Protein AF-A0A218QX68-F1 (afdb_monomer_lite)

Sequence (69 aa):
MSKPFDPNLYNATLRACEESGVPEDLTYKAAVIIATDEASKPNLGRTPEDQEIINQVLPYLQSRGRDEG

Radius of gyration: 12.34 Å; chains: 1; bounding box: 32×27×24 Å

pLDDT: mean 90.21, std 13.75, range [43.66, 97.75]

Structure (mmCIF, N/CA/C/O backbone):
data_AF-A0A218QX68-F1
#
_entry.id   AF-A0A218QX68-F1
#
loop_
_atom_site.group_PDB
_atom_site.id
_atom_site.type_symbol
_atom_site.label_atom_id
_atom_site.label_alt_id
_atom_site.label_comp_id
_atom_site.label_asym_id
_atom_site.label_entity_id
_atom_site.label_seq_id
_atom_site.pdbx_PDB_ins_code
_atom_site.Cartn_x
_atom_site.Cartn_y
_atom_site.Cartn_z
_atom_site.occupancy
_atom_site.B_iso_or_equiv
_atom_site.auth_seq_id
_atom_site.auth_comp_id
_atom_site.auth_asym_id
_atom_site.auth_atom_id
_atom_site.pdbx_PDB_model_num
ATOM 1 N N . MET A 1 1 ? 16.893 7.063 -12.939 1.00 51.72 1 MET A N 1
ATOM 2 C CA . MET A 1 1 ? 15.902 6.069 -13.404 1.00 51.72 1 MET A CA 1
ATOM 3 C C . MET A 1 1 ? 14.645 6.278 -12.587 1.00 51.72 1 MET A C 1
ATOM 5 O O . MET A 1 1 ? 14.757 6.312 -11.368 1.00 51.72 1 MET A O 1
ATOM 9 N N . SER A 1 2 ? 13.501 6.498 -13.231 1.00 67.75 2 SER A N 1
ATOM 10 C CA . SER A 1 2 ? 12.204 6.533 -12.542 1.00 67.75 2 SER A CA 1
ATOM 11 C C . SER A 1 2 ? 11.865 5.124 -12.047 1.00 67.75 2 SER A C 1
ATOM 13 O O . SER A 1 2 ? 12.179 4.160 -12.749 1.00 67.75 2 SER A O 1
ATOM 15 N N . LYS A 1 3 ? 11.276 4.993 -10.851 1.00 76.06 3 LYS A N 1
ATOM 16 C CA . LYS A 1 3 ? 10.775 3.696 -10.365 1.00 76.06 3 LYS A CA 1
ATOM 17 C C . LYS A 1 3 ? 9.767 3.128 -11.383 1.00 76.06 3 LYS A C 1
ATOM 19 O O . LYS A 1 3 ? 9.020 3.921 -11.966 1.00 76.06 3 LYS A O 1
ATOM 24 N N . PRO A 1 4 ? 9.747 1.804 -11.630 1.00 86.50 4 PRO A N 1
ATOM 25 C CA . PRO A 1 4 ? 8.676 1.199 -12.412 1.00 86.50 4 PRO A CA 1
ATOM 26 C C . PRO A 1 4 ? 7.335 1.469 -11.720 1.00 86.50 4 PRO A C 1
ATOM 28 O O . PRO A 1 4 ? 7.278 1.525 -10.496 1.00 86.50 4 PRO A O 1
ATOM 31 N N . PHE A 1 5 ? 6.280 1.673 -12.506 1.00 93.50 5 PHE A N 1
ATOM 32 C CA . PHE A 1 5 ? 4.929 1.892 -12.000 1.00 93.50 5 PHE A CA 1
ATOM 33 C C . PHE A 1 5 ? 4.004 0.811 -12.553 1.00 93.50 5 PHE A C 1
ATOM 35 O O . PHE A 1 5 ? 3.907 0.654 -13.773 1.00 93.50 5 PHE A O 1
ATOM 42 N N . ASP A 1 6 ? 3.328 0.086 -11.667 1.00 95.88 6 ASP A N 1
ATOM 43 C CA . ASP A 1 6 ? 2.353 -0.942 -12.012 1.00 95.88 6 ASP A CA 1
ATOM 44 C C . ASP A 1 6 ? 0.916 -0.400 -11.842 1.00 95.88 6 ASP A C 1
ATOM 46 O O . ASP A 1 6 ? 0.423 -0.263 -10.716 1.00 95.88 6 ASP A O 1
ATOM 50 N N . PRO A 1 7 ? 0.205 -0.098 -12.947 1.00 96.06 7 PRO A N 1
ATOM 51 C CA . PRO A 1 7 ? -1.153 0.436 -12.884 1.00 96.06 7 PRO A CA 1
ATOM 52 C C . PRO A 1 7 ? -2.176 -0.575 -12.350 1.00 96.06 7 PRO A C 1
ATOM 54 O O . PRO A 1 7 ? -3.217 -0.167 -11.831 1.00 96.06 7 PRO A O 1
ATOM 57 N N . ASN A 1 8 ? -1.911 -1.882 -12.446 1.00 96.50 8 ASN A N 1
ATOM 58 C CA . ASN A 1 8 ? -2.806 -2.892 -11.885 1.00 96.50 8 ASN A CA 1
ATOM 59 C C . ASN A 1 8 ? -2.702 -2.901 -10.360 1.00 96.50 8 ASN A C 1
ATOM 61 O O . ASN A 1 8 ? -3.732 -2.922 -9.686 1.00 96.50 8 ASN A O 1
ATOM 65 N N . LEU A 1 9 ? -1.481 -2.816 -9.820 1.00 96.19 9 LEU A N 1
ATOM 66 C CA . LEU A 1 9 ? -1.265 -2.690 -8.375 1.00 96.19 9 LEU A CA 1
ATOM 67 C C . LEU A 1 9 ? -1.826 -1.379 -7.825 1.00 96.19 9 LEU A C 1
ATOM 69 O O . LEU A 1 9 ? -2.426 -1.388 -6.749 1.00 96.19 9 LEU A O 1
ATOM 73 N N . TYR A 1 10 ? -1.698 -0.282 -8.577 1.00 97.69 10 TYR A N 1
ATOM 74 C CA . TYR A 1 10 ? -2.315 0.992 -8.214 1.00 97.69 10 TYR A CA 1
ATOM 75 C C . TYR A 1 10 ? -3.832 0.845 -8.046 1.00 97.69 10 TYR A C 1
ATOM 77 O O . TYR A 1 10 ? -4.363 1.097 -6.967 1.00 97.69 10 TYR A O 1
ATOM 85 N N . ASN A 1 11 ? -4.522 0.370 -9.089 1.00 97.56 11 ASN A N 1
ATOM 86 C CA . ASN A 1 11 ? -5.982 0.252 -9.089 1.00 97.56 11 ASN A CA 1
ATOM 87 C C . ASN A 1 11 ? -6.485 -0.760 -8.049 1.00 97.56 11 ASN A C 1
ATOM 89 O O . ASN A 1 11 ? -7.496 -0.516 -7.392 1.00 97.56 11 ASN A O 1
ATOM 93 N N . ALA A 1 12 ? -5.785 -1.886 -7.878 1.00 96.69 12 ALA A N 1
ATOM 94 C CA . ALA A 1 12 ? -6.140 -2.890 -6.879 1.00 96.69 12 ALA A CA 1
ATOM 95 C C . ALA A 1 12 ? -6.001 -2.343 -5.451 1.00 96.69 12 ALA A C 1
ATOM 97 O O . ALA A 1 12 ? -6.896 -2.540 -4.629 1.00 96.69 12 ALA A O 1
ATOM 98 N N . THR A 1 13 ? -4.913 -1.620 -5.171 1.00 96.44 13 THR A N 1
ATOM 99 C CA . THR A 1 13 ? -4.692 -0.990 -3.862 1.00 96.44 13 THR A CA 1
ATOM 100 C C . THR A 1 13 ? -5.719 0.098 -3.594 1.00 96.44 13 THR A C 1
ATOM 102 O O . THR A 1 13 ? -6.291 0.127 -2.506 1.00 96.44 13 THR A O 1
ATOM 105 N N . LEU A 1 14 ? -5.979 0.958 -4.585 1.00 97.19 14 LEU A N 1
ATOM 106 C CA . LEU A 1 14 ? -6.957 2.036 -4.482 1.00 97.19 14 LEU A CA 1
ATOM 107 C C . LEU A 1 14 ? -8.325 1.472 -4.092 1.00 97.19 14 LEU A C 1
ATOM 109 O O . LEU A 1 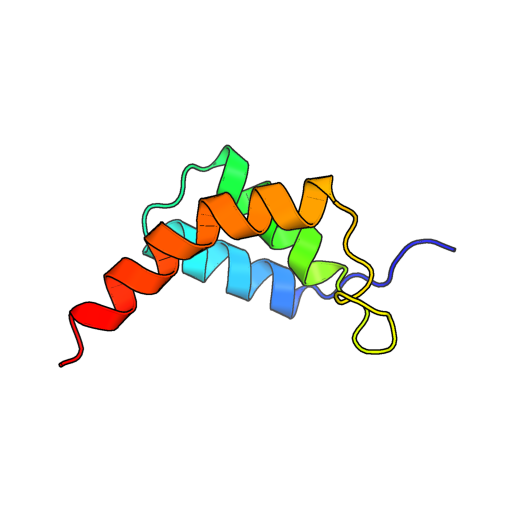14 ? -8.867 1.827 -3.048 1.00 97.19 14 LEU A O 1
ATOM 113 N N . ARG A 1 15 ? -8.803 0.488 -4.861 1.00 96.31 15 ARG A N 1
ATOM 114 C CA . ARG A 1 15 ? -10.076 -0.182 -4.610 1.00 96.31 15 ARG A CA 1
ATOM 115 C C . ARG A 1 15 ? -10.124 -0.818 -3.224 1.00 96.31 15 ARG A C 1
ATOM 117 O O . ARG A 1 15 ? -11.098 -0.624 -2.512 1.00 96.31 15 ARG A O 1
ATOM 124 N N . ALA A 1 16 ? -9.090 -1.559 -2.822 1.00 95.62 16 ALA A N 1
ATOM 125 C CA . ALA A 1 16 ? -9.057 -2.212 -1.513 1.00 95.62 16 ALA A CA 1
ATOM 126 C C . ALA A 1 16 ? -9.105 -1.205 -0.349 1.00 95.62 16 ALA A C 1
ATOM 128 O O . ALA A 1 16 ? -9.764 -1.462 0.660 1.00 95.62 16 ALA A O 1
ATOM 129 N N . CYS A 1 17 ? -8.430 -0.062 -0.494 1.00 95.75 17 CYS A N 1
ATOM 130 C CA . CYS A 1 17 ? -8.411 1.001 0.506 1.00 95.75 17 CYS A CA 1
ATOM 131 C C . CYS A 1 17 ? -9.765 1.719 0.603 1.00 95.75 17 CYS A C 1
ATOM 133 O O . CYS A 1 17 ? -10.305 1.833 1.704 1.00 95.75 17 CYS A O 1
ATOM 135 N N . GLU A 1 18 ? -10.345 2.121 -0.532 1.00 95.31 18 GLU A N 1
ATOM 136 C CA . GLU A 1 18 ? -11.680 2.737 -0.603 1.00 95.31 18 GLU A CA 1
ATOM 137 C C . GLU A 1 18 ? -12.744 1.825 0.010 1.00 95.31 18 GLU A C 1
ATOM 139 O O . GLU A 1 18 ? -13.525 2.226 0.873 1.00 95.31 18 GLU A O 1
ATOM 144 N N . GLU A 1 19 ? -12.725 0.556 -0.389 1.00 94.69 19 GLU A N 1
ATOM 145 C CA . GLU A 1 19 ? -13.649 -0.463 0.083 1.00 94.69 19 GLU A CA 1
ATOM 146 C C . GLU A 1 19 ? -13.494 -0.760 1.592 1.00 94.69 19 GLU A C 1
ATOM 148 O O . GLU A 1 19 ? -14.440 -1.224 2.233 1.00 94.69 19 GLU A O 1
ATOM 153 N N . SER A 1 20 ? -12.324 -0.491 2.177 1.00 93.50 20 SER A N 1
ATOM 154 C CA . SER A 1 20 ? -12.049 -0.685 3.610 1.00 93.50 20 SER A CA 1
ATOM 155 C C . SER A 1 20 ? -12.209 0.596 4.439 1.00 93.50 20 SER A C 1
ATOM 157 O O . SER A 1 20 ? -11.931 0.586 5.637 1.00 93.50 20 SER A O 1
ATOM 159 N N . GLY A 1 21 ? -12.645 1.701 3.823 1.00 94.94 21 GLY A N 1
ATOM 160 C CA . GLY A 1 21 ? -12.856 2.977 4.511 1.00 94.94 21 GLY A CA 1
ATOM 161 C C . GLY A 1 21 ? -11.564 3.672 4.947 1.00 94.94 21 GLY A C 1
ATOM 162 O O . GLY A 1 21 ? -11.573 4.428 5.919 1.00 94.94 21 GLY A O 1
ATOM 163 N N . VAL A 1 22 ? -10.450 3.410 4.257 1.00 96.44 22 VAL A N 1
ATOM 164 C CA . VAL A 1 22 ? -9.188 4.129 4.478 1.00 96.44 22 VAL A CA 1
ATOM 165 C C . VAL A 1 22 ? -9.388 5.610 4.118 1.00 96.44 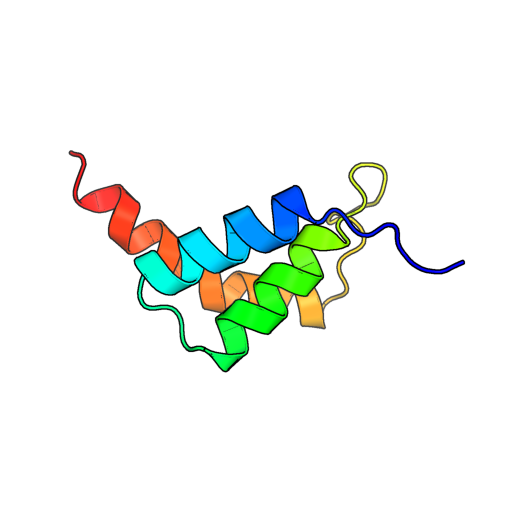22 VAL A C 1
ATOM 167 O O . VAL A 1 22 ? -10.027 5.901 3.104 1.00 96.44 22 VAL A O 1
ATOM 170 N N . PRO A 1 23 ? -8.834 6.565 4.890 1.00 96.62 23 PRO A N 1
ATOM 171 C CA . PRO A 1 23 ? -8.847 7.977 4.518 1.00 96.62 23 PRO A CA 1
ATOM 172 C C . PRO A 1 23 ? -8.330 8.204 3.094 1.00 96.62 23 PRO A C 1
ATOM 174 O O . PRO A 1 23 ? -7.361 7.577 2.662 1.00 96.62 23 PRO A O 1
ATOM 177 N N . GLU A 1 24 ? -8.971 9.109 2.356 1.00 94.81 24 GLU A N 1
ATOM 178 C CA . GLU A 1 24 ? -8.673 9.349 0.939 1.00 94.81 24 GLU A CA 1
ATOM 179 C C . GLU A 1 24 ? -7.194 9.720 0.709 1.00 94.81 24 GLU A C 1
ATOM 181 O O . GLU A 1 24 ? -6.551 9.209 -0.210 1.00 94.81 24 GLU A O 1
ATOM 186 N N . ASP A 1 25 ? -6.608 10.541 1.587 1.00 94.88 25 ASP A N 1
ATOM 187 C CA . ASP A 1 25 ? -5.207 10.951 1.465 1.00 94.88 25 ASP A CA 1
ATOM 188 C C . ASP A 1 25 ? -4.235 9.770 1.634 1.00 94.88 25 ASP A C 1
ATOM 190 O O . ASP A 1 25 ? -3.249 9.671 0.900 1.00 94.88 25 ASP A O 1
ATOM 194 N N . LEU A 1 26 ? -4.522 8.856 2.566 1.00 96.94 26 LEU A N 1
ATOM 195 C CA . LEU A 1 26 ? -3.741 7.640 2.789 1.00 96.94 26 LEU A CA 1
ATOM 196 C C . LEU A 1 26 ? -3.949 6.621 1.666 1.00 96.94 26 LEU A C 1
ATOM 198 O O . LEU A 1 26 ? -2.997 5.946 1.275 1.00 96.94 26 LEU A O 1
ATOM 202 N N . THR A 1 27 ? -5.156 6.558 1.105 1.00 97.38 27 THR A N 1
ATOM 203 C CA . THR A 1 27 ? -5.516 5.669 -0.007 1.00 97.38 27 THR A CA 1
ATOM 204 C C . THR A 1 27 ? -4.659 5.943 -1.238 1.00 97.38 27 THR A C 1
ATOM 206 O O . THR A 1 27 ? -3.981 5.038 -1.733 1.00 97.38 27 THR A O 1
ATOM 209 N N . TYR A 1 28 ? -4.605 7.197 -1.702 1.00 97.06 28 TYR A N 1
ATOM 210 C CA . TYR A 1 28 ? -3.788 7.541 -2.868 1.00 97.06 28 TYR A CA 1
ATOM 211 C C . TYR A 1 28 ? -2.293 7.352 -2.606 1.00 97.06 28 TYR A C 1
ATOM 213 O O . TYR A 1 28 ? -1.583 6.840 -3.474 1.00 97.06 28 TYR A O 1
ATOM 221 N N . LYS A 1 29 ? -1.805 7.727 -1.414 1.00 97.75 29 LYS A N 1
ATOM 222 C CA . LYS A 1 29 ? -0.391 7.544 -1.053 1.00 97.75 29 LYS A CA 1
ATOM 223 C C . LYS A 1 29 ? -0.007 6.063 -1.062 1.00 97.75 29 LYS A C 1
ATOM 225 O O . LYS A 1 29 ? 0.970 5.700 -1.712 1.00 97.75 29 LYS A O 1
ATOM 230 N N . ALA A 1 30 ? -0.792 5.203 -0.413 1.00 97.69 30 ALA A N 1
ATOM 231 C CA . ALA A 1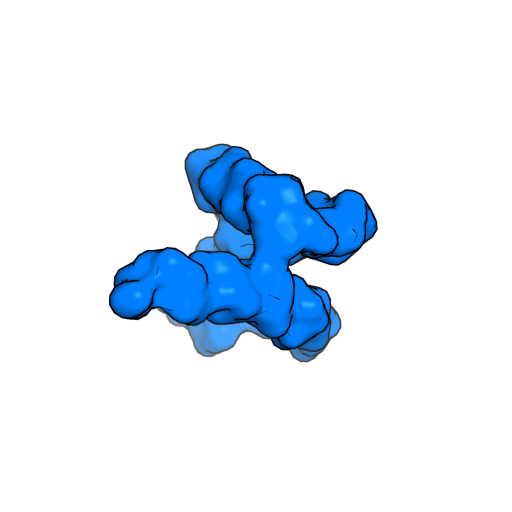 30 ? -0.539 3.764 -0.389 1.00 97.69 30 ALA A CA 1
ATOM 232 C C . ALA A 1 30 ? -0.604 3.144 -1.791 1.00 97.69 30 ALA A C 1
ATOM 234 O O . ALA A 1 30 ? 0.264 2.343 -2.137 1.00 97.69 30 ALA A O 1
ATOM 235 N N . ALA A 1 31 ? -1.568 3.556 -2.622 1.00 97.44 31 ALA A N 1
ATOM 236 C CA . ALA A 1 31 ? -1.676 3.081 -3.998 1.00 97.44 31 ALA A CA 1
ATOM 237 C C . ALA A 1 31 ? -0.438 3.430 -4.835 1.00 97.44 31 ALA A C 1
ATOM 239 O O . ALA A 1 31 ? 0.073 2.568 -5.548 1.00 97.44 31 ALA A O 1
ATOM 240 N N . VAL A 1 32 ? 0.090 4.655 -4.719 1.00 97.19 32 VAL A N 1
ATOM 241 C CA . VAL A 1 32 ? 1.335 5.047 -5.404 1.00 97.19 32 VAL A CA 1
ATOM 242 C C . VAL A 1 32 ? 2.534 4.262 -4.874 1.00 97.19 32 VAL A C 1
ATOM 244 O O . VAL A 1 32 ? 3.329 3.770 -5.672 1.00 97.19 32 VAL A O 1
ATOM 247 N N . ILE A 1 33 ? 2.661 4.113 -3.552 1.00 97.38 33 ILE A N 1
ATOM 248 C CA . ILE A 1 33 ? 3.769 3.373 -2.934 1.00 97.38 33 ILE A CA 1
ATOM 249 C C . ILE A 1 33 ? 3.801 1.940 -3.463 1.00 97.38 33 ILE A C 1
ATOM 251 O O . ILE A 1 33 ? 4.808 1.537 -4.043 1.00 97.38 33 ILE A O 1
ATOM 255 N N . ILE A 1 34 ? 2.687 1.212 -3.344 1.00 96.44 34 ILE A N 1
ATOM 256 C CA . ILE A 1 34 ? 2.594 -0.195 -3.756 1.00 96.44 34 ILE A CA 1
ATOM 257 C C . ILE A 1 34 ? 2.778 -0.341 -5.269 1.00 96.44 34 ILE A C 1
ATOM 259 O O . ILE A 1 34 ? 3.469 -1.250 -5.722 1.00 96.44 34 ILE A O 1
ATOM 263 N N . ALA A 1 35 ? 2.239 0.584 -6.066 1.00 97.38 35 ALA A N 1
ATOM 264 C CA . ALA A 1 35 ? 2.448 0.583 -7.512 1.00 97.38 35 ALA A CA 1
ATOM 265 C C . ALA A 1 35 ? 3.914 0.792 -7.918 1.00 97.38 35 ALA A C 1
ATOM 267 O O . ALA A 1 35 ? 4.273 0.477 -9.049 1.00 97.38 35 ALA A O 1
ATOM 268 N N . THR A 1 36 ? 4.758 1.313 -7.025 1.00 96.62 36 THR A N 1
ATOM 269 C CA . THR A 1 36 ? 6.195 1.519 -7.268 1.00 96.62 36 THR A CA 1
ATOM 270 C C . THR A 1 36 ? 7.098 0.543 -6.517 1.00 96.62 36 THR A C 1
ATOM 272 O O . THR A 1 36 ? 8.316 0.750 -6.474 1.00 96.62 36 THR A O 1
ATOM 275 N N . ASP A 1 37 ? 6.524 -0.510 -5.931 1.00 95.62 37 ASP A N 1
ATOM 276 C CA . ASP A 1 37 ? 7.283 -1.542 -5.237 1.00 95.62 37 ASP A CA 1
ATOM 277 C C . ASP A 1 37 ? 8.233 -2.280 -6.189 1.00 95.62 37 ASP A C 1
ATOM 279 O O . ASP A 1 37 ? 7.893 -2.690 -7.299 1.00 95.62 37 ASP A O 1
ATOM 283 N N . GLU A 1 38 ? 9.451 -2.505 -5.713 1.00 94.19 38 GLU A N 1
ATOM 284 C CA . GLU A 1 38 ? 10.496 -3.227 -6.422 1.00 94.19 38 GLU A CA 1
ATOM 285 C C . GLU A 1 38 ? 10.814 -4.516 -5.660 1.00 94.19 38 GLU A C 1
ATOM 287 O O . GLU A 1 38 ? 11.591 -4.513 -4.705 1.00 94.19 38 GLU A O 1
ATOM 292 N N . ALA A 1 39 ? 10.239 -5.640 -6.099 1.00 91.31 39 ALA A N 1
ATOM 293 C CA . ALA A 1 39 ? 10.365 -6.939 -5.423 1.00 91.31 39 ALA A CA 1
ATOM 294 C C . ALA A 1 39 ? 11.818 -7.427 -5.236 1.00 91.31 39 ALA A C 1
ATOM 296 O O . ALA A 1 39 ? 12.094 -8.240 -4.358 1.00 91.31 39 ALA A O 1
ATOM 297 N N . SER A 1 40 ? 12.757 -6.934 -6.049 1.00 94.25 40 SER A N 1
ATOM 298 C CA . SER A 1 40 ? 14.186 -7.255 -5.951 1.00 94.25 40 SER A CA 1
ATOM 299 C C . SER A 1 40 ? 14.938 -6.445 -4.887 1.00 94.25 40 SER A C 1
ATOM 301 O O . SER A 1 40 ? 16.103 -6.743 -4.616 1.00 94.25 40 SER A O 1
ATOM 303 N N . LYS A 1 41 ? 14.314 -5.421 -4.290 1.00 93.75 41 LYS A N 1
ATOM 304 C CA . LYS A 1 41 ? 14.936 -4.550 -3.286 1.00 93.75 41 LYS A CA 1
ATOM 305 C C . LYS A 1 41 ? 14.481 -4.902 -1.866 1.00 93.75 41 LYS A C 1
ATOM 307 O O . LYS A 1 41 ? 13.332 -5.298 -1.662 1.00 93.75 41 LYS A O 1
ATOM 312 N N . PRO A 1 42 ? 15.342 -4.688 -0.852 1.00 94.44 42 PRO A N 1
ATOM 313 C CA . PRO A 1 42 ? 14.924 -4.730 0.545 1.00 94.44 42 PRO A CA 1
ATOM 314 C C . PRO A 1 42 ? 13.718 -3.818 0.784 1.00 94.44 42 PRO A C 1
ATOM 316 O O . PRO A 1 42 ? 13.659 -2.715 0.237 1.00 94.44 42 PRO A O 1
ATOM 319 N N . ASN A 1 43 ? 12.765 -4.283 1.595 1.00 93.44 43 ASN A N 1
ATOM 320 C CA . ASN A 1 43 ? 11.515 -3.574 1.893 1.00 93.44 43 ASN A CA 1
ATOM 321 C C . ASN A 1 43 ? 10.767 -3.103 0.636 1.00 93.44 43 ASN A C 1
ATOM 323 O O . ASN A 1 43 ? 10.140 -2.049 0.660 1.00 93.44 43 ASN A O 1
ATOM 327 N N . LEU A 1 44 ? 10.874 -3.844 -0.473 1.00 95.44 44 LEU A N 1
ATOM 328 C CA . LEU A 1 44 ? 10.243 -3.510 -1.753 1.00 95.44 44 LEU A CA 1
ATOM 329 C C . LEU A 1 44 ? 10.709 -2.159 -2.333 1.00 95.44 44 LEU A C 1
ATOM 331 O O . LEU A 1 44 ? 10.022 -1.544 -3.138 1.00 95.44 44 LEU A O 1
ATOM 335 N N . GLY A 1 45 ? 11.875 -1.654 -1.914 1.00 94.81 45 GLY A N 1
ATOM 336 C CA . GLY A 1 45 ? 12.357 -0.332 -2.331 1.00 94.81 45 GLY A CA 1
ATOM 337 C C . GLY A 1 45 ? 11.602 0.846 -1.695 1.00 94.81 45 GLY A C 1
ATOM 338 O O . GLY A 1 45 ? 11.744 1.984 -2.162 1.00 94.81 45 GLY A O 1
ATOM 339 N N . ARG A 1 46 ? 10.819 0.588 -0.641 1.00 95.94 46 ARG A N 1
ATOM 340 C CA . ARG A 1 46 ? 10.103 1.593 0.155 1.00 95.94 46 ARG A CA 1
ATOM 341 C C . ARG A 1 46 ? 11.052 2.346 1.081 1.00 95.94 46 ARG A C 1
ATOM 343 O O . ARG A 1 46 ? 11.907 1.753 1.748 1.00 95.94 46 ARG A O 1
ATOM 350 N N . THR A 1 47 ? 10.874 3.656 1.153 1.00 96.31 47 THR A N 1
ATOM 351 C CA . THR A 1 47 ? 11.536 4.514 2.142 1.00 96.31 47 THR A CA 1
ATOM 352 C C . THR A 1 47 ? 10.939 4.306 3.545 1.00 96.31 47 THR A C 1
ATOM 354 O O . THR A 1 47 ? 9.890 3.671 3.678 1.00 96.31 47 THR A O 1
ATOM 357 N N . PRO A 1 48 ? 11.571 4.821 4.617 1.00 97.31 48 PRO A N 1
ATOM 358 C CA . PRO A 1 48 ? 10.953 4.824 5.944 1.00 97.31 48 PRO A CA 1
ATOM 359 C C . PRO A 1 48 ? 9.598 5.551 5.982 1.00 97.31 48 PRO A C 1
ATOM 361 O O . PRO A 1 48 ? 8.692 5.105 6.675 1.00 97.31 48 PRO A O 1
ATOM 364 N N . GLU A 1 49 ? 9.441 6.627 5.206 1.00 96.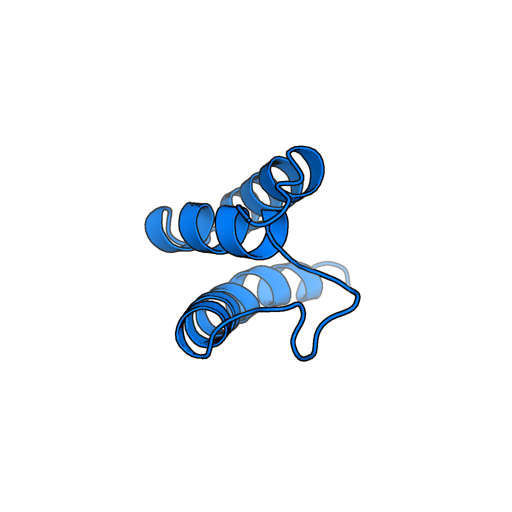75 49 GLU A N 1
ATOM 365 C CA . GLU A 1 49 ? 8.177 7.365 5.084 1.00 96.75 49 GLU A CA 1
ATOM 366 C C . GLU A 1 49 ? 7.100 6.531 4.377 1.00 96.75 49 GLU A C 1
ATOM 368 O O . GLU A 1 49 ? 5.971 6.442 4.855 1.00 96.75 49 GLU A O 1
ATOM 373 N N . ASP A 1 50 ? 7.469 5.838 3.295 1.00 97.31 50 ASP A N 1
ATOM 374 C CA . ASP A 1 50 ? 6.560 4.918 2.606 1.00 97.31 50 ASP A CA 1
ATOM 375 C C . ASP A 1 50 ? 6.074 3.813 3.558 1.00 97.31 50 ASP A C 1
ATOM 377 O O . ASP A 1 50 ? 4.893 3.470 3.584 1.00 97.31 50 ASP A O 1
ATOM 381 N N . GLN A 1 51 ? 6.981 3.253 4.366 1.00 97.38 51 GLN A N 1
ATOM 382 C CA . GLN A 1 51 ? 6.639 2.217 5.345 1.00 97.38 51 GLN A CA 1
ATOM 383 C C . GLN A 1 51 ? 5.678 2.734 6.417 1.00 97.38 51 GLN A C 1
ATOM 385 O O . GLN A 1 51 ? 4.743 2.022 6.777 1.00 97.38 51 GLN A O 1
ATOM 390 N N . GLU A 1 52 ? 5.870 3.965 6.889 1.00 97.75 52 GLU A N 1
ATOM 391 C CA . GLU A 1 52 ? 4.980 4.602 7.860 1.00 97.75 52 GLU A CA 1
ATOM 392 C C . GLU A 1 52 ? 3.559 4.773 7.299 1.00 97.75 52 GLU A C 1
ATOM 394 O O . GLU A 1 52 ? 2.584 4.410 7.955 1.00 97.75 52 GLU A O 1
ATOM 399 N N . ILE A 1 53 ? 3.431 5.215 6.044 1.00 97.69 53 ILE A N 1
ATOM 400 C CA . ILE A 1 53 ? 2.130 5.327 5.369 1.00 97.69 53 ILE A CA 1
ATOM 401 C C . ILE A 1 53 ? 1.452 3.957 5.251 1.00 97.69 53 ILE A C 1
ATOM 403 O O . ILE A 1 53 ? 0.270 3.824 5.571 1.00 97.69 53 ILE A O 1
ATOM 407 N N . ILE A 1 54 ? 2.186 2.919 4.835 1.00 97.06 54 ILE A N 1
ATOM 408 C CA . ILE A 1 54 ? 1.625 1.563 4.748 1.00 97.06 54 ILE A CA 1
ATOM 409 C C . ILE A 1 54 ? 1.176 1.069 6.128 1.00 97.06 54 ILE A C 1
ATOM 411 O O . ILE A 1 54 ? 0.077 0.529 6.249 1.00 97.06 54 ILE A O 1
ATOM 415 N N . ASN A 1 55 ? 1.962 1.311 7.180 1.00 96.88 55 ASN A N 1
ATOM 416 C CA . ASN A 1 55 ? 1.604 0.932 8.548 1.00 96.88 55 ASN A CA 1
ATOM 417 C C . ASN A 1 55 ? 0.316 1.609 9.037 1.00 96.88 55 ASN A C 1
ATOM 419 O O . ASN A 1 55 ? -0.449 0.981 9.767 1.00 96.88 55 ASN A O 1
ATOM 423 N N . GLN A 1 56 ? 0.039 2.843 8.609 1.00 96.75 56 GLN A N 1
ATOM 424 C CA . GLN A 1 56 ? -1.212 3.540 8.935 1.00 96.75 56 GLN A CA 1
ATOM 425 C C . GLN A 1 56 ? -2.430 2.963 8.199 1.00 96.75 56 GLN A C 1
ATOM 427 O O . GLN A 1 56 ? -3.541 3.012 8.725 1.00 96.75 56 GLN A O 1
ATOM 432 N N . VAL A 1 57 ? -2.238 2.392 7.006 1.00 96.06 57 VAL A N 1
ATOM 433 C CA . VAL A 1 57 ? -3.318 1.804 6.192 1.00 96.06 57 VAL A CA 1
ATOM 434 C C . VAL A 1 57 ? -3.652 0.368 6.611 1.00 96.06 57 VAL A C 1
ATOM 436 O O . VAL A 1 57 ? -4.817 -0.031 6.566 1.00 96.06 57 VAL A O 1
ATOM 439 N N . LEU A 1 58 ? -2.661 -0.407 7.067 1.00 94.12 58 LEU A N 1
ATOM 440 C CA . LEU A 1 58 ? -2.829 -1.823 7.427 1.00 94.12 58 LEU A CA 1
ATOM 441 C C . LEU A 1 58 ? -4.008 -2.120 8.381 1.00 94.12 58 LEU A C 1
ATOM 443 O O . LEU A 1 58 ? -4.732 -3.079 8.102 1.00 94.12 58 LEU A O 1
ATOM 447 N N . PRO A 1 59 ? -4.271 -1.344 9.454 1.00 94.62 59 PRO A N 1
ATOM 448 C CA . PRO A 1 59 ? -5.378 -1.617 10.372 1.00 94.62 59 PRO A CA 1
ATOM 449 C C . PRO A 1 59 ? -6.760 -1.617 9.703 1.00 94.62 59 PRO A C 1
ATOM 451 O O . PRO A 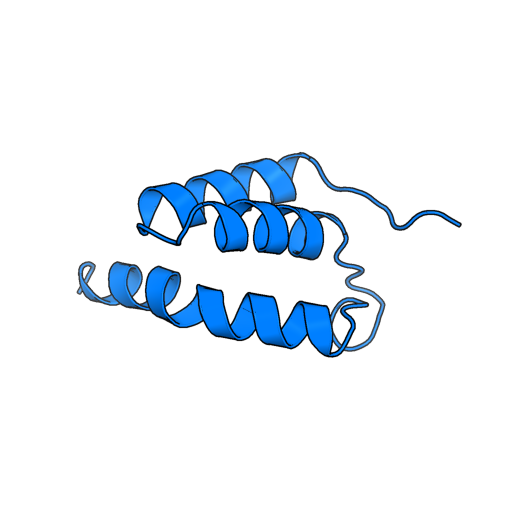1 59 ? -7.597 -2.455 10.037 1.00 94.62 59 PRO A O 1
ATOM 454 N N . TYR A 1 60 ? -6.989 -0.727 8.732 1.00 93.12 60 TYR A N 1
ATOM 455 C CA . TYR A 1 60 ? -8.244 -0.652 7.977 1.00 93.12 60 TYR A CA 1
ATOM 456 C C . TYR A 1 60 ? -8.449 -1.911 7.125 1.00 93.12 60 TYR A C 1
ATOM 458 O O . TYR A 1 60 ? -9.515 -2.524 7.153 1.00 93.12 60 TYR A O 1
ATOM 466 N N . LEU A 1 61 ? -7.394 -2.344 6.425 1.00 89.50 61 LEU A N 1
ATOM 467 C CA . LEU A 1 61 ? -7.428 -3.530 5.563 1.00 89.50 61 LEU A CA 1
ATOM 468 C C . LEU A 1 61 ? -7.573 -4.829 6.374 1.00 89.50 61 LEU A C 1
ATOM 470 O O . LEU A 1 61 ? -8.256 -5.761 5.955 1.00 89.50 61 LEU A O 1
ATOM 474 N N . GLN A 1 62 ? -6.960 -4.891 7.558 1.00 88.12 62 GLN A N 1
ATOM 475 C CA . GLN A 1 62 ? -7.032 -6.053 8.449 1.00 88.12 62 GLN A CA 1
ATOM 476 C C . GLN A 1 62 ? -8.377 -6.171 9.172 1.00 88.12 62 GLN A C 1
ATOM 478 O O . GLN A 1 62 ? -8.817 -7.288 9.447 1.00 88.12 62 GLN A O 1
ATOM 483 N N . SER A 1 63 ? -9.039 -5.048 9.476 1.00 74.38 63 SER A N 1
ATOM 484 C CA . SER A 1 63 ? -10.360 -5.047 10.118 1.00 74.38 63 SER A CA 1
ATOM 485 C C . SER A 1 63 ? -11.401 -5.766 9.263 1.00 74.38 63 SER A C 1
ATOM 487 O O . SER A 1 63 ? -12.216 -6.515 9.790 1.00 74.38 63 SER A O 1
ATOM 489 N N . ARG A 1 64 ? -11.340 -5.588 7.942 1.00 62.62 64 ARG A N 1
ATOM 490 C CA . ARG A 1 64 ? -12.268 -6.215 6.998 1.00 62.62 64 ARG A CA 1
ATOM 491 C C . ARG A 1 64 ? -12.042 -7.723 6.827 1.00 62.62 64 ARG A C 1
ATOM 493 O O . ARG A 1 64 ? -12.993 -8.453 6.588 1.00 62.62 64 ARG A O 1
ATOM 500 N N . GLY A 1 65 ? -10.814 -8.210 7.019 1.00 56.16 65 GLY A N 1
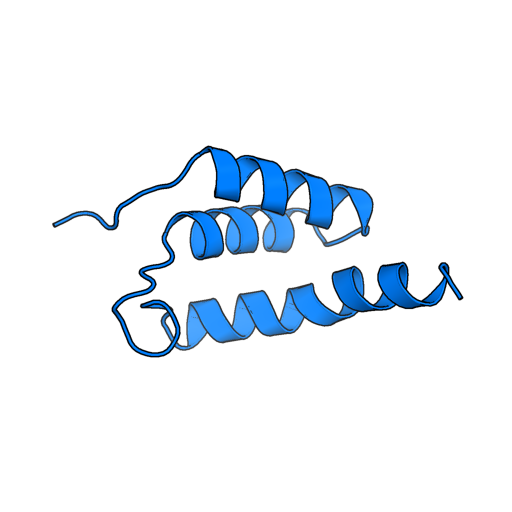ATOM 501 C CA . GLY A 1 65 ? -10.508 -9.646 6.975 1.00 56.16 65 GLY A CA 1
ATOM 502 C C . GLY A 1 65 ? -11.025 -10.446 8.180 1.00 56.16 65 GLY A C 1
ATOM 503 O O . GLY A 1 65 ? -10.881 -11.664 8.198 1.00 56.16 65 GLY A O 1
ATOM 504 N N . ARG A 1 66 ? -11.588 -9.782 9.203 1.00 53.28 66 ARG A N 1
ATOM 505 C CA . ARG A 1 66 ? -12.081 -10.427 10.432 1.00 53.28 66 ARG A CA 1
ATOM 506 C C . ARG A 1 66 ? -13.590 -10.729 10.410 1.00 53.28 66 ARG A C 1
ATOM 508 O O . ARG A 1 66 ? -14.043 -11.469 11.274 1.00 53.28 66 ARG A O 1
ATOM 515 N N . ASP A 1 67 ? -14.333 -10.206 9.432 1.00 51.12 67 ASP A N 1
ATOM 516 C CA . ASP A 1 67 ? -15.772 -10.470 9.245 1.00 51.12 67 ASP A CA 1
ATOM 517 C C . ASP A 1 67 ? -16.065 -11.653 8.291 1.00 51.12 67 ASP A C 1
ATOM 519 O O . ASP A 1 67 ? -17.220 -12.021 8.101 1.00 51.12 67 ASP A O 1
ATOM 523 N N . GLU A 1 68 ? -15.035 -12.296 7.722 1.00 49.78 68 GLU A N 1
ATOM 524 C CA . GLU A 1 68 ? -15.154 -13.532 6.921 1.00 49.78 68 GLU A CA 1
ATOM 525 C C . GLU A 1 68 ? -14.767 -14.797 7.722 1.00 49.78 68 GLU A C 1
ATOM 527 O O . GLU A 1 68 ? -14.076 -15.682 7.210 1.00 49.78 68 GLU A O 1
ATOM 532 N N . GLY A 1 69 ? -15.176 -14.869 8.997 1.00 43.66 69 GLY A N 1
ATOM 533 C CA . GLY A 1 69 ? -14.940 -16.003 9.909 1.00 43.66 69 GLY A CA 1
ATOM 534 C C . GLY A 1 69 ? -16.213 -16.716 10.342 1.00 43.66 69 GLY A C 1
ATOM 535 O O . GLY A 1 69 ? -17.155 -16.015 10.771 1.00 43.66 69 GLY A O 1
#

Secondary structure (DSSP, 8-state):
-PPP--HHHHHHHHHHHHHTT--HHHHHHHHHHHHT--TTSGGGG--HHHHHHHHHHHHHHHHHTTS--

Foldseek 3Di:
DDQQFAVVQLVVQLVLQVVLVHPPVLSNLLSRLRRRFCPVDVVSPDDPVSVVSVVSSVVSNVVVVVVVD